Protein AF-A0A1G4MAW6-F1 (afdb_monomer)

Secondary structure (DSSP, 8-state):
----HHHHHHHHHHHTTSHHHH--HHHHHHHHHHTT----HHHHHHHHHHHHHHHHHHHHHHHHHHHHHHHHHHHHHHHHHHHHHHHHS--HHHHHHHHHHHHHHHHHHHHHHHHHHHHHHHHHHHHHHHHHHHHH--SS---HHHHHHHHHHHHHHHHHHHT--

Mean predicted aligned error: 16.01 Å

pLDDT: mean 80.79, std 11.62, range [41.06, 93.38]

Structure (mmCIF, N/CA/C/O backbone):
data_AF-A0A1G4MAW6-F1
#
_entry.id   AF-A0A1G4MAW6-F1
#
loop_
_atom_site.group_PDB
_atom_site.id
_atom_site.type_symbol
_atom_site.label_atom_id
_atom_site.label_alt_id
_atom_site.label_comp_id
_atom_site.label_asym_id
_atom_site.label_entity_id
_atom_site.label_seq_id
_atom_site.pdbx_PDB_ins_code
_atom_site.Cartn_x
_atom_site.Cartn_y
_atom_site.Cartn_z
_atom_site.occupancy
_atom_site.B_iso_or_equiv
_atom_site.auth_seq_id
_atom_site.auth_comp_i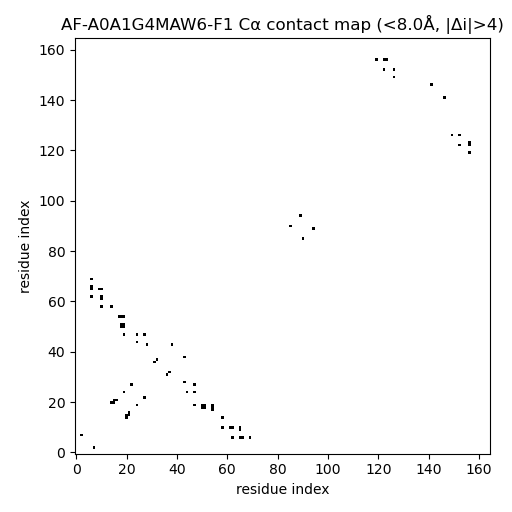d
_atom_site.auth_asym_id
_atom_site.auth_atom_id
_atom_site.pdbx_PDB_model_num
ATOM 1 N N . MET A 1 1 ? -2.781 -17.814 14.168 1.00 44.38 1 MET A N 1
ATOM 2 C CA . MET A 1 1 ? -2.605 -16.405 13.756 1.00 44.38 1 MET A CA 1
ATOM 3 C C . MET A 1 1 ? -1.903 -15.695 14.903 1.00 44.38 1 MET A C 1
ATOM 5 O O . MET A 1 1 ? -2.490 -15.604 15.970 1.00 44.38 1 MET A O 1
ATOM 9 N N . GLN A 1 2 ? -0.628 -15.329 14.758 1.00 45.22 2 GLN A N 1
ATOM 10 C CA . GLN A 1 2 ? 0.082 -14.567 15.793 1.00 45.22 2 GLN A CA 1
ATOM 11 C C . GLN A 1 2 ? -0.428 -13.123 15.746 1.00 45.22 2 GLN A C 1
ATOM 13 O O . GLN A 1 2 ? -0.267 -12.460 14.723 1.00 45.22 2 GLN A O 1
ATOM 18 N N . VAL A 1 3 ? -1.076 -12.660 16.817 1.00 53.09 3 VAL A N 1
ATOM 19 C CA . VAL A 1 3 ? -1.399 -11.237 16.983 1.00 53.09 3 VAL A CA 1
ATOM 20 C C . VAL A 1 3 ? -0.070 -10.495 17.066 1.00 53.09 3 VAL A C 1
ATOM 22 O O . VAL A 1 3 ? 0.792 -10.834 17.875 1.00 53.09 3 VAL A O 1
ATOM 25 N N . VAL A 1 4 ? 0.144 -9.549 16.156 1.00 64.62 4 VAL A N 1
ATOM 26 C CA . VAL A 1 4 ? 1.395 -8.788 16.094 1.00 64.62 4 VAL A CA 1
ATOM 27 C C . VAL A 1 4 ? 1.437 -7.861 17.308 1.00 64.62 4 VAL A C 1
ATOM 29 O O . VAL A 1 4 ? 0.437 -7.210 17.597 1.00 64.62 4 VAL A O 1
ATOM 32 N N . GLN A 1 5 ? 2.574 -7.782 18.012 1.00 76.50 5 GLN A N 1
ATOM 33 C CA . GLN A 1 5 ? 2.730 -7.029 19.273 1.00 76.50 5 GLN A CA 1
ATOM 34 C C . GLN A 1 5 ? 2.079 -5.633 19.256 1.00 76.50 5 GLN A C 1
ATOM 36 O O . GLN A 1 5 ? 1.489 -5.217 20.246 1.00 76.50 5 GLN A O 1
ATOM 41 N N . SER A 1 6 ? 2.134 -4.917 18.130 1.00 77.81 6 SER A N 1
ATOM 42 C CA . SER A 1 6 ? 1.531 -3.587 17.969 1.00 77.81 6 SER A CA 1
ATOM 43 C C . SER A 1 6 ? -0.002 -3.575 18.051 1.00 77.81 6 SER A C 1
ATOM 45 O O . SER A 1 6 ? -0.574 -2.634 18.594 1.00 77.81 6 SER A O 1
ATOM 47 N N . GLU A 1 7 ? -0.671 -4.609 17.532 1.00 82.19 7 GLU A N 1
ATOM 48 C CA . GLU A 1 7 ? -2.131 -4.764 17.614 1.00 82.19 7 GLU A CA 1
ATOM 49 C C . GLU A 1 7 ? -2.559 -5.007 19.064 1.00 82.19 7 GLU A C 1
ATOM 51 O O . GLU A 1 7 ? -3.512 -4.395 19.541 1.00 82.19 7 GLU A O 1
ATOM 56 N N . GLN A 1 8 ? -1.798 -5.840 19.781 1.00 81.88 8 GLN A N 1
ATOM 57 C CA . GLN A 1 8 ? -1.990 -6.102 21.207 1.00 81.88 8 GLN A CA 1
ATOM 58 C C . GLN A 1 8 ? -1.792 -4.841 22.051 1.00 81.88 8 GLN A C 1
ATOM 60 O O . GLN A 1 8 ? -2.664 -4.507 22.842 1.00 81.88 8 GLN A O 1
ATOM 65 N N . ILE A 1 9 ? -0.720 -4.079 21.817 1.00 86.50 9 ILE A N 1
ATOM 66 C CA . ILE A 1 9 ? -0.464 -2.818 22.533 1.00 86.50 9 ILE A CA 1
ATOM 67 C C . ILE A 1 9 ? -1.620 -1.828 22.349 1.00 86.50 9 ILE A C 1
ATOM 69 O O . ILE A 1 9 ? -2.051 -1.194 23.313 1.00 86.50 9 ILE A O 1
ATOM 73 N N . LEU A 1 10 ? -2.132 -1.686 21.122 1.00 85.00 10 LEU A N 1
ATOM 74 C CA . LEU A 1 10 ? -3.239 -0.773 20.849 1.00 85.00 10 LEU A CA 1
ATOM 75 C C . LEU A 1 10 ? -4.539 -1.251 21.507 1.00 85.00 10 LEU A C 1
ATOM 77 O O . LEU A 1 10 ? -5.273 -0.440 22.070 1.00 85.00 10 LEU A O 1
ATOM 81 N N . ASN A 1 11 ? -4.808 -2.555 21.463 1.00 85.75 11 ASN A N 1
ATOM 82 C CA . ASN A 1 11 ? -5.970 -3.142 22.114 1.00 85.75 11 ASN A CA 1
ATOM 83 C C . ASN A 1 11 ? -5.915 -2.964 23.639 1.00 85.75 11 ASN A C 1
ATOM 85 O O . ASN A 1 11 ? -6.890 -2.517 24.241 1.00 85.75 11 ASN A O 1
ATOM 89 N N . ASP A 1 12 ? -4.762 -3.225 24.253 1.00 84.81 12 ASP A N 1
ATOM 90 C CA . ASP A 1 12 ? -4.546 -3.057 25.691 1.00 84.81 12 ASP A CA 1
ATOM 91 C C . ASP A 1 12 ? -4.684 -1.589 26.107 1.00 84.81 12 ASP A C 1
ATOM 93 O O . ASP A 1 12 ? -5.284 -1.277 27.135 1.00 84.81 12 ASP A O 1
ATOM 97 N N . TYR A 1 13 ? -4.160 -0.663 25.298 1.00 87.00 13 TYR A N 1
ATOM 98 C CA . TYR A 1 13 ? -4.301 0.770 25.541 1.00 87.00 13 TYR A CA 1
ATOM 99 C C . TYR A 1 13 ? -5.767 1.216 25.510 1.00 87.00 13 TYR A C 1
ATOM 101 O O . TYR A 1 13 ? -6.210 1.933 26.405 1.00 87.00 13 TYR A O 1
ATOM 109 N N . LEU A 1 14 ? -6.532 0.774 24.509 1.00 84.69 14 LEU A N 1
ATOM 110 C CA . LEU A 1 14 ? -7.943 1.140 24.373 1.00 84.69 14 LEU A CA 1
ATOM 111 C C . LEU A 1 14 ? -8.816 0.493 25.456 1.00 84.69 14 LEU A C 1
ATOM 113 O O . LEU A 1 14 ? -9.742 1.135 25.952 1.00 84.69 14 LEU A O 1
ATOM 117 N N . SER A 1 15 ? -8.491 -0.735 25.866 1.00 84.75 15 SER A N 1
ATOM 118 C CA . SER A 1 15 ? -9.230 -1.471 26.901 1.00 84.75 15 SER A CA 1
ATOM 119 C C . SER A 1 15 ? -9.102 -0.819 28.280 1.00 84.75 15 SER A C 1
ATOM 121 O O . SER A 1 15 ? -10.047 -0.840 29.061 1.00 84.75 15 SER A O 1
ATOM 123 N N . LYS A 1 16 ? -7.982 -0.140 28.568 1.00 86.25 16 LYS A N 1
ATOM 124 C CA . LYS A 1 16 ? -7.799 0.632 29.814 1.00 86.25 16 LYS A CA 1
ATOM 125 C C . LYS A 1 16 ? -8.786 1.791 29.985 1.00 86.25 16 LYS A C 1
ATOM 127 O O . LYS A 1 16 ? -8.930 2.288 31.094 1.00 86.25 16 LYS A O 1
ATOM 132 N N . GLY A 1 17 ? -9.442 2.242 28.914 1.00 83.00 17 GLY A N 1
ATOM 133 C CA . GLY A 1 17 ? -10.466 3.290 28.976 1.00 83.00 17 GLY A CA 1
ATOM 134 C C . GLY A 1 17 ? -11.868 2.784 29.328 1.00 83.00 17 GLY A C 1
ATOM 135 O O . GLY A 1 17 ? -12.792 3.590 29.413 1.00 83.00 17 GLY A O 1
ATOM 136 N N . LEU A 1 18 ? -12.049 1.471 29.485 1.00 87.75 18 LEU A N 1
ATOM 137 C CA . LEU A 1 18 ? -13.344 0.856 29.759 1.00 87.75 18 LEU A CA 1
ATOM 138 C C . LEU A 1 18 ? -13.667 0.881 31.252 1.00 87.75 18 LEU A C 1
ATOM 140 O O . LEU A 1 18 ? -12.784 0.773 32.102 1.00 87.75 18 LEU A O 1
ATOM 144 N N . VAL A 1 19 ? -14.953 1.015 31.574 1.00 82.31 19 VAL A N 1
ATOM 145 C CA . VAL A 1 19 ? -15.420 1.227 32.952 1.00 82.31 19 VAL A CA 1
ATOM 146 C C . VAL A 1 19 ? -15.024 0.047 33.829 1.00 82.31 19 VAL A C 1
ATOM 148 O O . VAL A 1 19 ? -14.465 0.232 34.905 1.00 82.31 19 VAL A O 1
ATOM 151 N N . THR A 1 20 ? -15.209 -1.167 33.326 1.00 83.81 20 THR A N 1
ATOM 152 C CA . THR A 1 20 ? -14.868 -2.405 34.039 1.00 83.81 20 THR A CA 1
ATOM 153 C C . THR A 1 20 ? -13.367 -2.661 34.179 1.00 83.81 20 THR A C 1
ATOM 155 O O . THR A 1 20 ? -12.963 -3.493 34.985 1.00 83.81 20 THR A O 1
ATOM 158 N N . HIS A 1 21 ? -12.528 -1.939 33.430 1.00 82.12 21 HIS A N 1
ATOM 159 C CA . HIS A 1 21 ? -11.069 -1.946 33.599 1.00 82.12 21 HIS A CA 1
ATOM 160 C C . HIS A 1 21 ? -10.574 -0.841 34.540 1.00 82.12 21 HIS A C 1
ATOM 162 O O . HIS A 1 21 ? -9.471 -0.942 35.073 1.00 82.12 21 HIS A O 1
ATOM 168 N N . LEU A 1 22 ? -11.373 0.209 34.736 1.00 85.44 22 LEU A N 1
ATOM 169 C CA . LEU A 1 22 ? -11.064 1.330 35.623 1.00 85.44 22 LEU A CA 1
ATOM 170 C C . LEU A 1 22 ? -11.531 1.090 37.058 1.00 85.44 22 LEU A C 1
ATOM 172 O O . LEU A 1 22 ? -10.901 1.589 37.986 1.00 85.44 22 LEU A O 1
ATOM 176 N N . MET A 1 23 ? -12.632 0.359 37.237 1.00 87.31 23 MET A N 1
ATOM 177 C CA . MET A 1 23 ? -13.198 0.069 38.549 1.00 87.31 23 MET A CA 1
ATOM 178 C C . MET A 1 23 ? -13.737 -1.357 38.629 1.00 87.31 23 MET A 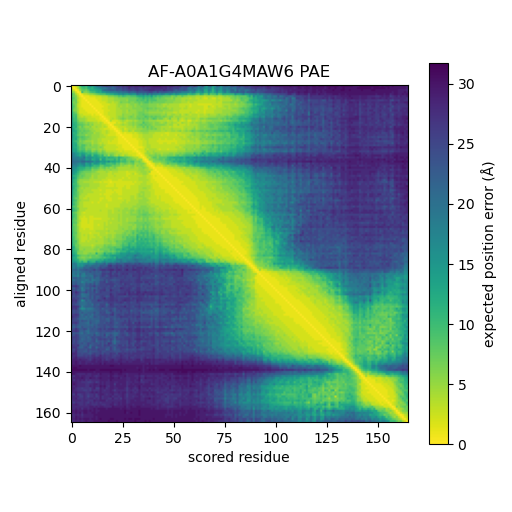C 1
ATOM 180 O O . MET A 1 23 ? -14.482 -1.834 37.767 1.00 87.31 23 MET A O 1
ATOM 184 N N . THR A 1 24 ? -13.382 -2.030 39.714 1.00 88.56 24 THR A N 1
ATOM 185 C CA . THR A 1 24 ? -13.968 -3.308 40.115 1.00 88.56 24 THR A CA 1
ATOM 186 C C . THR A 1 24 ? -15.416 -3.119 40.576 1.00 88.56 24 THR A C 1
ATOM 188 O O . THR A 1 24 ? -15.829 -2.018 40.942 1.00 88.56 24 THR A O 1
ATOM 191 N N . ALA A 1 25 ? -16.193 -4.203 40.628 1.00 86.81 25 ALA A N 1
ATOM 192 C CA . ALA A 1 25 ? -17.583 -4.161 41.095 1.00 86.81 25 ALA A CA 1
ATOM 193 C C . ALA A 1 25 ? -17.727 -3.519 42.491 1.00 86.81 25 ALA A C 1
ATOM 195 O O . ALA A 1 25 ? -18.647 -2.743 42.730 1.00 86.81 25 ALA A O 1
ATOM 196 N N . SER A 1 26 ? -16.777 -3.782 43.399 1.00 86.62 26 SER A N 1
ATOM 197 C CA . SER A 1 26 ? -16.779 -3.193 44.745 1.00 86.62 26 SER A CA 1
ATOM 198 C C . SER A 1 26 ? -16.487 -1.689 44.734 1.00 86.62 26 SER A C 1
ATOM 200 O O . SER A 1 26 ? -17.035 -0.943 45.543 1.00 86.62 26 SER A O 1
ATOM 202 N N . GLU A 1 27 ? -15.626 -1.223 43.830 1.00 89.94 27 GLU A N 1
ATOM 203 C CA . GLU A 1 27 ? -15.333 0.205 43.670 1.00 89.94 27 GLU A CA 1
ATOM 204 C C . GLU A 1 27 ? -16.504 0.944 43.023 1.00 89.94 27 GLU A C 1
ATOM 206 O O . GLU A 1 27 ? -16.809 2.062 43.432 1.00 89.94 27 GLU A O 1
ATOM 211 N N . PHE A 1 28 ? -17.207 0.300 42.090 1.00 88.81 28 PHE A N 1
ATOM 212 C CA . PHE A 1 28 ? -18.440 0.821 41.505 1.00 88.81 28 PHE A CA 1
ATOM 213 C C . PHE A 1 28 ? -19.562 0.950 42.547 1.00 88.81 28 PHE A C 1
ATOM 215 O O . PHE A 1 28 ? -20.189 2.002 42.641 1.00 88.81 28 PHE A O 1
ATOM 222 N N . GLU A 1 29 ? -19.760 -0.070 43.391 1.00 87.69 29 GLU A N 1
ATOM 223 C CA . GLU A 1 29 ? -20.722 -0.032 44.506 1.00 87.69 29 GLU A CA 1
ATOM 224 C C . GLU A 1 29 ? -20.404 1.128 45.466 1.00 87.69 29 GLU A C 1
ATOM 226 O O . GLU A 1 29 ? -21.274 1.937 45.781 1.00 87.69 29 GLU A O 1
ATOM 231 N N . LYS A 1 30 ? -19.133 1.288 45.864 1.00 87.06 30 LYS A N 1
ATOM 232 C CA . LYS A 1 30 ? -18.694 2.413 46.710 1.00 87.06 30 LYS A CA 1
ATOM 233 C C . LYS A 1 30 ? -18.887 3.774 46.040 1.00 87.06 30 LYS A C 1
ATOM 235 O O . LYS A 1 30 ? -19.245 4.737 46.714 1.00 87.06 30 LYS A O 1
ATOM 240 N N . PHE A 1 31 ? -18.631 3.868 44.738 1.00 87.69 31 PHE A N 1
ATOM 241 C CA . PHE A 1 31 ? -18.808 5.098 43.972 1.00 87.69 31 PHE A CA 1
ATOM 242 C C . PHE A 1 31 ? -20.274 5.547 43.956 1.00 87.69 31 PHE A C 1
ATOM 244 O O . PHE A 1 31 ? -20.547 6.720 44.200 1.00 87.69 31 PHE A O 1
ATOM 251 N N . LEU A 1 32 ? -21.212 4.619 43.746 1.00 86.62 32 LEU A N 1
ATOM 252 C CA . LEU A 1 32 ? -22.648 4.908 43.782 1.00 86.62 32 LEU A CA 1
ATOM 253 C C . LEU A 1 32 ? -23.124 5.323 45.179 1.00 86.62 32 LEU A C 1
ATOM 255 O O . LEU A 1 32 ? -23.870 6.294 45.302 1.00 86.62 32 LEU A O 1
ATOM 259 N N . SER A 1 33 ? -22.629 4.663 46.229 1.00 83.75 33 SER A N 1
ATOM 260 C CA . SER A 1 33 ? -22.946 5.032 47.615 1.00 83.75 33 SER A CA 1
ATOM 261 C C . SER A 1 33 ? -22.473 6.445 47.978 1.00 83.75 33 SER A C 1
ATOM 263 O O . SER A 1 33 ? -23.160 7.154 48.708 1.00 83.75 33 SER A O 1
ATOM 265 N N . ASN A 1 34 ? -21.332 6.892 47.440 1.00 85.00 34 ASN A N 1
ATOM 266 C CA . ASN A 1 34 ? -20.824 8.254 47.650 1.00 85.00 34 ASN A CA 1
ATOM 267 C C . ASN A 1 34 ? -21.649 9.335 46.931 1.00 85.00 34 ASN A C 1
ATOM 269 O O . ASN A 1 34 ? -21.525 10.511 47.264 1.00 85.00 34 ASN A O 1
ATOM 273 N N . LEU A 1 35 ? -22.462 8.956 45.942 1.00 85.75 35 LEU A N 1
ATOM 274 C CA . LEU A 1 35 ? -23.348 9.860 45.204 1.00 85.75 35 LEU A CA 1
ATOM 275 C C . LEU A 1 35 ? -24.744 9.975 45.839 1.00 85.75 35 LEU A C 1
ATOM 277 O O . LEU A 1 35 ? -25.627 10.579 45.236 1.00 85.75 35 LEU A O 1
ATOM 281 N N . GLU A 1 36 ? -24.951 9.387 47.024 1.00 78.56 36 GLU A N 1
ATOM 282 C CA . GLU A 1 36 ? -26.247 9.321 47.723 1.00 78.56 36 GLU A CA 1
ATOM 283 C C . GLU A 1 36 ? -27.366 8.670 46.883 1.00 78.56 36 GLU A C 1
ATOM 285 O O . GLU A 1 36 ? -28.559 8.870 47.122 1.00 78.56 36 GLU A O 1
ATOM 290 N N . ILE A 1 37 ? -26.993 7.850 45.896 1.00 77.12 37 ILE A N 1
ATOM 291 C CA . ILE A 1 37 ? -27.940 7.093 45.083 1.00 77.12 37 ILE A CA 1
ATOM 292 C C . ILE A 1 37 ? -28.302 5.820 45.853 1.00 77.12 37 ILE A C 1
ATOM 294 O O . ILE A 1 37 ? -27.538 4.858 45.879 1.00 77.12 37 ILE A O 1
ATOM 298 N N . ASN A 1 38 ? -29.484 5.802 46.470 1.00 72.12 38 ASN A N 1
ATOM 299 C CA . ASN A 1 38 ? -30.026 4.613 47.131 1.00 72.12 38 ASN A CA 1
ATOM 300 C C . ASN A 1 38 ? -30.601 3.636 46.092 1.00 72.12 38 ASN A C 1
ATOM 302 O O . ASN A 1 38 ? -31.810 3.598 45.867 1.00 72.12 38 ASN A O 1
ATOM 306 N N . LEU A 1 39 ? -29.723 2.876 45.439 1.00 77.94 39 LEU A N 1
ATOM 307 C CA . LEU A 1 39 ? -30.083 1.706 44.634 1.00 77.94 39 LEU A CA 1
ATOM 308 C C . LEU A 1 39 ? -30.000 0.438 45.486 1.00 77.94 39 LEU A C 1
ATOM 310 O O . LEU A 1 39 ? -29.160 0.347 46.385 1.00 77.94 39 LEU A O 1
ATOM 314 N N . ASP A 1 40 ? -30.848 -0.545 45.187 1.00 86.38 40 ASP A N 1
ATOM 315 C CA . ASP A 1 40 ? -30.715 -1.867 45.793 1.00 86.38 40 ASP A CA 1
ATOM 316 C C . ASP A 1 40 ? -29.432 -2.550 45.294 1.00 86.38 40 ASP A C 1
ATOM 318 O O . ASP A 1 40 ? -28.945 -2.312 44.184 1.00 86.38 40 ASP A O 1
ATOM 322 N N . ARG A 1 41 ? -28.862 -3.422 46.121 1.00 83.06 41 ARG A N 1
ATOM 323 C CA . ARG A 1 41 ? -27.609 -4.119 45.825 1.00 83.06 41 ARG A CA 1
ATOM 324 C C . ARG A 1 41 ? -27.726 -5.004 44.586 1.00 83.06 41 ARG A C 1
ATOM 326 O O . ARG A 1 41 ? -26.762 -5.148 43.833 1.00 83.06 41 ARG A O 1
ATOM 333 N N . GLU A 1 42 ? -28.907 -5.575 44.375 1.00 87.75 42 GLU A N 1
ATOM 334 C CA . GLU A 1 42 ? -29.227 -6.367 43.190 1.00 87.75 42 GLU A CA 1
ATOM 335 C C . GLU A 1 42 ? -29.188 -5.507 41.917 1.00 87.75 42 GLU A C 1
ATOM 337 O O . GLU A 1 42 ? -28.542 -5.886 40.939 1.00 87.75 42 GLU A O 1
ATOM 342 N N . ASP A 1 43 ? -29.755 -4.298 41.956 1.00 88.12 43 ASP A N 1
ATOM 343 C CA . ASP A 1 43 ? -29.734 -3.356 40.831 1.00 88.12 43 ASP A CA 1
ATOM 344 C C . ASP A 1 43 ? -28.315 -2.878 40.499 1.00 88.12 43 ASP A C 1
ATOM 346 O O . ASP A 1 43 ? -27.943 -2.773 39.325 1.00 88.12 43 ASP A O 1
ATOM 350 N N . ILE A 1 44 ? -27.488 -2.635 41.522 1.00 87.62 44 ILE A N 1
ATOM 351 C CA . ILE A 1 44 ? -26.075 -2.267 41.353 1.00 87.62 44 ILE A CA 1
ATOM 352 C C . ILE A 1 44 ? -25.311 -3.401 40.664 1.00 87.62 44 ILE A C 1
ATOM 354 O O . ILE A 1 44 ? -24.582 -3.161 39.696 1.00 87.62 44 ILE A O 1
ATOM 358 N N . SER A 1 45 ? -25.497 -4.640 41.129 1.00 88.88 45 SER A N 1
ATOM 359 C CA . SER A 1 45 ? -24.829 -5.803 40.544 1.00 88.88 45 SER A CA 1
ATOM 360 C C . SER A 1 45 ? -25.274 -6.044 39.102 1.00 88.88 45 SER A C 1
ATOM 362 O O . SER A 1 45 ? -24.430 -6.288 38.240 1.00 88.88 45 SER A O 1
ATOM 364 N N . ASN A 1 46 ? -26.574 -5.937 38.820 1.00 91.88 46 ASN A N 1
ATOM 365 C CA . ASN A 1 46 ? -27.120 -6.086 37.471 1.00 91.88 46 ASN A CA 1
ATOM 366 C C . ASN A 1 46 ? -26.573 -5.011 36.526 1.00 91.88 46 ASN A C 1
ATOM 368 O O . ASN A 1 46 ? -26.154 -5.315 35.410 1.00 91.88 46 ASN A O 1
ATOM 372 N N . THR A 1 47 ? -26.496 -3.763 36.992 1.00 89.50 47 THR A N 1
ATOM 373 C CA . THR A 1 47 ? -25.937 -2.651 36.212 1.00 89.50 47 THR A CA 1
ATOM 374 C C . THR A 1 47 ? -24.457 -2.869 35.897 1.00 89.50 47 THR A C 1
ATOM 376 O O . THR A 1 47 ? -24.031 -2.646 34.763 1.00 89.50 47 THR A O 1
ATOM 379 N N . TYR A 1 48 ? -23.667 -3.343 36.865 1.00 92.00 48 TYR A N 1
ATOM 380 C CA . TYR A 1 48 ? -22.251 -3.635 36.639 1.00 92.00 48 TYR A CA 1
ATOM 381 C C . TYR A 1 48 ? -22.049 -4.786 35.643 1.00 92.00 48 TYR A C 1
ATOM 383 O O . TYR A 1 48 ? -21.207 -4.683 34.753 1.00 92.00 48 TYR A O 1
ATOM 391 N N . ASN A 1 49 ? -22.860 -5.844 35.728 1.00 92.38 49 ASN A N 1
ATOM 392 C CA . ASN A 1 49 ? -22.811 -6.957 34.777 1.00 92.38 49 ASN A CA 1
ATOM 393 C C . ASN A 1 49 ? -23.146 -6.497 33.348 1.00 92.38 49 ASN A C 1
ATOM 395 O O . ASN A 1 49 ? -22.437 -6.850 32.407 1.00 92.38 49 ASN A O 1
ATOM 399 N N . LEU A 1 50 ? -24.156 -5.634 33.182 1.00 92.31 50 LEU A N 1
ATOM 400 C CA . LEU A 1 50 ? -24.486 -5.034 31.883 1.00 92.31 50 LEU A CA 1
ATOM 401 C C . LEU A 1 50 ?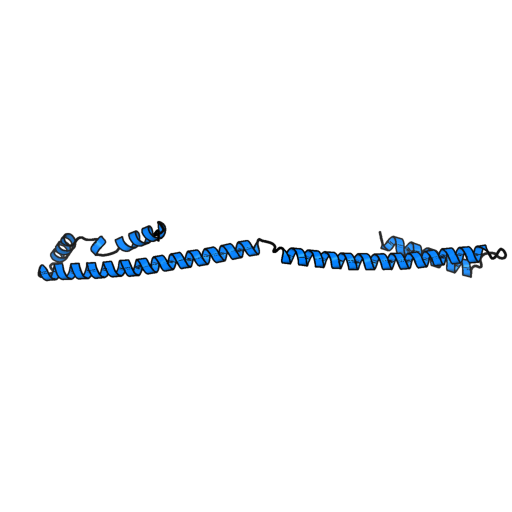 -23.337 -4.178 31.332 1.00 92.31 50 LEU A C 1
ATOM 403 O O . LEU A 1 50 ? -23.057 -4.205 30.131 1.00 92.31 50 LEU A O 1
ATOM 407 N N . LEU A 1 51 ? -22.648 -3.423 32.194 1.00 90.75 51 LEU A N 1
ATOM 408 C CA . LEU A 1 51 ? -21.452 -2.672 31.804 1.00 90.75 51 LEU A CA 1
ATOM 409 C C . LEU A 1 51 ? -20.314 -3.605 31.377 1.00 90.75 51 LEU A C 1
ATOM 411 O O . LEU A 1 51 ? -19.641 -3.315 30.391 1.00 90.75 51 LEU A O 1
ATOM 415 N N . GLN A 1 52 ? -20.134 -4.734 32.062 1.00 92.25 52 GLN A N 1
ATOM 416 C CA . GLN A 1 52 ? -19.118 -5.729 31.727 1.00 92.25 52 GLN A CA 1
ATOM 417 C C . GLN A 1 52 ? -19.381 -6.397 30.377 1.00 92.25 52 GLN A C 1
ATOM 419 O O . GLN A 1 52 ? -18.465 -6.505 29.562 1.00 92.25 52 GLN A O 1
ATOM 424 N N . GLU A 1 53 ? -20.625 -6.787 30.102 1.00 92.75 53 GLU A N 1
ATOM 425 C CA . GLU A 1 53 ? -21.017 -7.323 28.795 1.00 92.75 53 GLU A CA 1
ATOM 426 C C . GLU A 1 53 ? -20.816 -6.290 27.683 1.00 92.75 53 GLU A C 1
ATOM 428 O O . GLU A 1 53 ? -20.284 -6.609 26.614 1.00 92.75 53 GLU A O 1
ATOM 433 N N . ARG A 1 54 ? -21.189 -5.029 27.937 1.00 91.69 54 ARG A N 1
ATOM 434 C CA . ARG A 1 54 ? -20.988 -3.940 26.978 1.00 91.69 54 ARG A CA 1
ATOM 435 C C . ARG A 1 54 ? -19.508 -3.721 26.684 1.00 91.69 54 ARG A C 1
ATOM 437 O O . ARG A 1 54 ? -19.132 -3.615 25.519 1.00 91.69 54 ARG A O 1
ATOM 444 N N . ASP A 1 55 ? -18.682 -3.634 27.719 1.00 91.00 55 ASP A N 1
ATOM 445 C CA . ASP A 1 55 ? -17.240 -3.425 27.594 1.00 91.00 55 ASP A CA 1
ATOM 446 C C . ASP A 1 55 ? -16.575 -4.607 26.873 1.00 91.00 55 ASP A C 1
ATOM 448 O O . ASP A 1 55 ? -15.742 -4.394 25.992 1.00 91.00 55 ASP A O 1
ATOM 452 N N . HIS A 1 56 ? -17.003 -5.842 27.155 1.00 89.62 56 HIS A N 1
ATOM 453 C CA . HIS A 1 56 ? -16.534 -7.033 26.450 1.00 89.62 56 HIS A CA 1
ATOM 454 C C . HIS A 1 56 ? -16.853 -6.976 24.951 1.00 89.62 56 HIS A C 1
ATOM 456 O O . HIS A 1 56 ? -15.958 -7.140 24.121 1.00 89.62 56 HIS A O 1
ATOM 462 N N . LYS A 1 57 ? -18.098 -6.643 24.594 1.00 91.31 57 LYS A N 1
ATOM 463 C CA . LYS A 1 57 ? -18.510 -6.487 23.194 1.00 91.31 57 LYS A CA 1
ATOM 464 C C . LYS A 1 57 ? -17.729 -5.377 22.485 1.00 91.31 57 LYS A C 1
ATOM 466 O O . LYS A 1 57 ? -17.310 -5.543 21.340 1.00 91.31 57 LYS A O 1
ATOM 471 N N . ILE A 1 58 ? -17.487 -4.257 23.170 1.00 89.25 58 ILE A N 1
ATOM 472 C CA . ILE A 1 58 ? -16.657 -3.168 22.642 1.00 89.25 58 ILE A CA 1
ATOM 473 C C . ILE A 1 58 ? -15.232 -3.666 22.376 1.00 89.25 58 ILE A C 1
ATOM 475 O O . ILE A 1 58 ? -14.690 -3.361 21.315 1.00 89.25 58 ILE A O 1
ATOM 479 N N . CYS A 1 59 ? -14.627 -4.434 23.286 1.00 87.88 59 CYS A N 1
ATOM 480 C CA . CYS A 1 59 ? -13.301 -5.018 23.070 1.00 87.88 59 CYS A CA 1
ATOM 481 C C . CYS A 1 59 ? -13.256 -5.906 21.823 1.00 87.88 59 CYS A C 1
ATOM 483 O O . CYS A 1 59 ? -12.349 -5.749 21.006 1.00 87.88 59 CYS A O 1
ATOM 485 N N . GLU A 1 60 ? -14.231 -6.796 21.637 1.00 88.19 60 GLU A N 1
ATOM 486 C CA . GLU A 1 60 ? -14.285 -7.675 20.461 1.00 88.19 60 GLU A CA 1
ATOM 487 C C . GLU A 1 60 ? -14.413 -6.881 19.152 1.00 88.19 60 GLU A C 1
ATOM 489 O O . GLU A 1 60 ? -13.635 -7.079 18.213 1.00 88.19 60 GLU A O 1
ATOM 494 N N . GLU A 1 61 ? -15.338 -5.918 19.103 1.00 89.00 61 GLU A N 1
ATOM 495 C CA . GLU A 1 61 ? -15.530 -5.053 17.935 1.00 89.00 61 GLU A CA 1
ATOM 496 C C . GLU A 1 61 ? -14.278 -4.214 17.633 1.00 89.00 61 GLU A C 1
ATOM 498 O O . 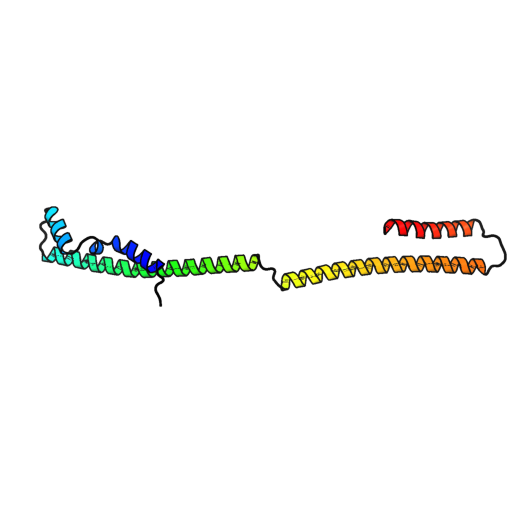GLU A 1 61 ? -13.894 -4.025 16.473 1.00 89.00 61 GLU A O 1
ATOM 503 N N . LYS A 1 62 ? -13.613 -3.697 18.672 1.00 87.12 62 LYS A N 1
ATOM 504 C CA . LYS A 1 62 ? -12.381 -2.913 18.529 1.00 87.12 62 LYS A CA 1
ATOM 505 C C . LYS A 1 62 ? -11.236 -3.772 18.029 1.00 87.12 62 LYS A C 1
ATOM 507 O O . LYS A 1 62 ? -10.544 -3.331 17.113 1.00 87.12 62 LYS A O 1
ATOM 512 N N . LEU A 1 63 ? -11.060 -4.976 18.565 1.00 87.00 63 LEU A N 1
ATOM 513 C CA . LEU A 1 63 ? -10.008 -5.892 18.142 1.00 87.00 63 LEU A CA 1
ATOM 514 C C . LEU A 1 63 ? -10.122 -6.201 16.647 1.00 87.00 63 LEU A C 1
ATOM 516 O O . LEU A 1 63 ? -9.128 -6.097 15.928 1.00 87.00 63 LEU A O 1
ATOM 520 N N . HIS A 1 64 ? -11.335 -6.482 16.163 1.00 87.00 64 HIS A N 1
ATOM 521 C CA . HIS A 1 64 ? -11.578 -6.702 14.737 1.00 87.00 64 HIS A CA 1
ATOM 522 C C . HIS A 1 64 ? -11.164 -5.486 13.897 1.00 87.00 64 HIS A C 1
ATOM 524 O O . HIS A 1 64 ? -10.398 -5.604 12.942 1.00 87.00 64 HIS A O 1
ATOM 530 N N . ARG A 1 65 ? -11.602 -4.284 14.290 1.00 88.81 65 ARG A N 1
ATOM 531 C CA . ARG A 1 65 ? -11.273 -3.043 13.568 1.00 88.81 65 ARG A CA 1
ATOM 532 C C . ARG A 1 65 ? -9.780 -2.716 13.594 1.00 88.81 65 ARG A C 1
ATOM 534 O O . ARG A 1 65 ? -9.256 -2.188 12.616 1.00 88.81 65 ARG A O 1
ATOM 541 N N . ILE A 1 66 ? -9.095 -3.011 14.698 1.00 88.19 66 ILE A N 1
ATOM 542 C CA . ILE A 1 66 ? -7.641 -2.859 14.821 1.00 88.19 66 ILE A CA 1
ATOM 543 C C . ILE A 1 66 ? -6.949 -3.797 13.831 1.00 88.19 66 ILE A C 1
ATOM 545 O O . ILE A 1 66 ? -6.100 -3.348 13.062 1.00 88.19 66 ILE A O 1
ATOM 549 N N . GLN A 1 67 ? -7.343 -5.069 13.792 1.00 87.69 67 GLN A N 1
ATOM 550 C CA . GLN A 1 67 ? -6.776 -6.046 12.863 1.00 87.69 67 GLN A CA 1
ATOM 551 C C . GLN A 1 67 ? -6.989 -5.632 11.403 1.00 87.69 67 GLN A C 1
ATOM 553 O O . GLN A 1 67 ? -6.033 -5.620 10.627 1.00 87.69 67 GLN A O 1
ATOM 558 N N . GLU A 1 68 ? -8.202 -5.216 11.034 1.00 88.81 68 GLU A N 1
ATOM 559 C CA . GLU A 1 68 ? -8.499 -4.703 9.690 1.00 88.81 68 GLU A CA 1
ATOM 560 C C . GLU A 1 68 ? -7.644 -3.483 9.336 1.00 88.81 68 GLU A C 1
ATOM 562 O O . GLU A 1 68 ? -7.092 -3.399 8.235 1.00 88.81 68 GLU A O 1
ATOM 567 N N . PHE A 1 69 ? -7.494 -2.544 10.274 1.00 88.31 69 PHE A N 1
ATOM 568 C CA . PHE A 1 69 ? -6.660 -1.363 10.086 1.00 88.31 69 PHE A CA 1
ATOM 569 C C . PHE A 1 69 ? -5.199 -1.740 9.821 1.00 88.31 69 PHE A C 1
ATOM 571 O O . PHE A 1 69 ? -4.610 -1.265 8.849 1.00 88.31 69 PHE A O 1
ATOM 578 N N . PHE A 1 70 ? -4.610 -2.618 10.636 1.00 87.81 70 PHE A N 1
ATOM 579 C CA . PHE A 1 70 ? -3.222 -3.043 10.451 1.00 87.81 70 PHE A CA 1
ATOM 580 C C . PHE A 1 70 ? -3.029 -3.836 9.158 1.00 87.81 70 PHE A C 1
ATOM 582 O O . PHE A 1 70 ? -2.043 -3.614 8.454 1.00 87.81 70 PHE A O 1
ATOM 589 N N . GLN A 1 71 ? -3.966 -4.714 8.795 1.00 88.62 71 GLN A N 1
ATOM 590 C CA . GLN A 1 71 ? -3.921 -5.436 7.522 1.00 88.62 71 GLN A CA 1
ATOM 591 C C . GLN A 1 71 ? -3.974 -4.479 6.328 1.00 88.62 71 GLN A C 1
ATOM 593 O O . GLN A 1 71 ? -3.161 -4.592 5.407 1.00 88.62 71 GLN A O 1
ATOM 598 N N . ARG A 1 72 ? -4.887 -3.501 6.356 1.00 90.62 72 ARG A N 1
ATOM 599 C CA . ARG A 1 72 ? -5.005 -2.484 5.307 1.00 90.62 72 ARG A CA 1
ATOM 600 C C . ARG A 1 72 ? -3.731 -1.651 5.195 1.00 90.62 72 ARG A C 1
ATOM 602 O O . ARG A 1 72 ? -3.220 -1.489 4.091 1.00 90.62 72 ARG A O 1
ATOM 609 N N . THR A 1 73 ? -3.202 -1.169 6.315 1.00 89.81 73 THR A N 1
ATOM 610 C CA . THR A 1 73 ? -1.979 -0.357 6.347 1.00 89.81 73 THR A CA 1
ATOM 611 C C . THR A 1 73 ? -0.772 -1.141 5.837 1.00 89.81 73 THR A C 1
ATOM 613 O O . THR A 1 73 ? -0.035 -0.635 4.996 1.00 89.81 73 TH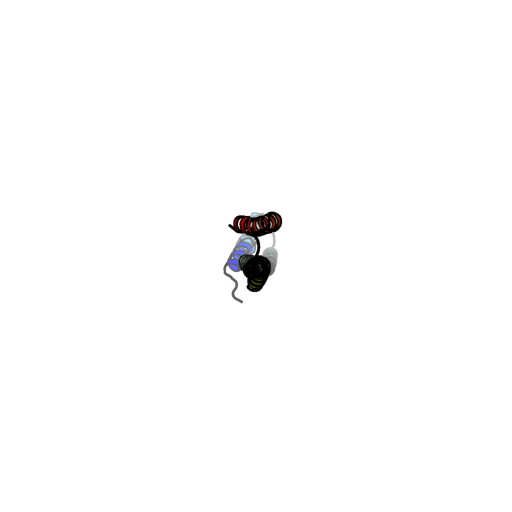R A O 1
ATOM 616 N N . ARG A 1 74 ? -0.600 -2.406 6.252 1.00 89.06 74 ARG A N 1
ATOM 617 C CA . ARG A 1 74 ? 0.471 -3.276 5.732 1.00 89.06 74 ARG A CA 1
ATOM 618 C C . ARG A 1 74 ? 0.355 -3.481 4.226 1.00 89.06 74 ARG A C 1
ATOM 620 O O . ARG A 1 74 ? 1.362 -3.423 3.532 1.00 89.06 74 ARG A O 1
ATOM 627 N N . ARG A 1 75 ? -0.859 -3.698 3.713 1.00 89.81 75 ARG A N 1
ATOM 628 C CA . ARG A 1 75 ? -1.093 -3.854 2.273 1.00 89.81 75 ARG A CA 1
ATOM 629 C C . ARG A 1 75 ? -0.744 -2.584 1.498 1.00 89.81 75 ARG A C 1
ATOM 631 O O . ARG A 1 75 ? -0.087 -2.683 0.470 1.00 89.81 75 ARG A O 1
ATOM 638 N N . ILE A 1 76 ? -1.172 -1.418 1.982 1.00 89.81 76 ILE A N 1
ATOM 639 C CA . ILE A 1 76 ? -0.866 -0.126 1.348 1.00 89.81 76 ILE A CA 1
ATOM 640 C C . ILE A 1 76 ? 0.645 0.102 1.334 1.00 89.81 76 ILE A C 1
ATOM 642 O O . ILE A 1 76 ? 1.209 0.289 0.265 1.00 89.81 76 ILE A O 1
ATOM 646 N N . SER A 1 77 ? 1.302 -0.027 2.487 1.00 87.81 77 SER A N 1
ATOM 647 C CA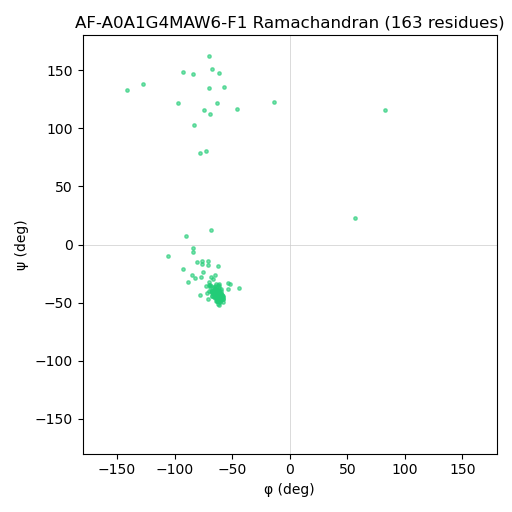 . SER A 1 77 ? 2.749 0.165 2.602 1.00 87.81 77 SER A CA 1
ATOM 648 C C . SER A 1 77 ? 3.538 -0.806 1.718 1.00 87.81 77 SER A C 1
ATOM 650 O O . SER A 1 77 ? 4.514 -0.402 1.093 1.00 87.81 77 SER A O 1
ATOM 652 N N . ARG A 1 78 ? 3.098 -2.068 1.602 1.00 89.31 78 ARG A N 1
ATOM 653 C CA . ARG A 1 78 ? 3.721 -3.035 0.689 1.00 89.31 78 ARG A CA 1
ATOM 654 C C . ARG A 1 78 ? 3.584 -2.606 -0.769 1.00 89.31 78 ARG A C 1
ATOM 656 O O . ARG A 1 78 ? 4.567 -2.637 -1.493 1.00 89.31 78 ARG A O 1
ATOM 663 N N . ASN A 1 79 ? 2.388 -2.198 -1.184 1.00 88.44 79 ASN A N 1
ATOM 664 C CA . ASN A 1 79 ? 2.143 -1.756 -2.555 1.00 88.44 79 ASN A CA 1
ATOM 665 C C . ASN A 1 79 ? 2.929 -0.482 -2.896 1.00 88.44 79 ASN A C 1
ATOM 667 O O . ASN A 1 79 ? 3.440 -0.364 -4.003 1.00 88.44 79 ASN A O 1
ATOM 671 N N . GLU A 1 80 ? 3.029 0.463 -1.960 1.00 83.75 80 GLU A N 1
ATOM 672 C CA . GLU A 1 80 ? 3.847 1.670 -2.123 1.00 83.75 80 GLU A CA 1
ATOM 673 C C . GLU A 1 80 ? 5.327 1.313 -2.260 1.00 83.75 80 GLU A C 1
ATOM 675 O O . GLU A 1 80 ? 5.996 1.812 -3.160 1.00 83.75 80 GLU A O 1
ATOM 680 N N . PHE A 1 81 ? 5.826 0.402 -1.422 1.00 83.19 81 PHE A N 1
ATOM 681 C CA . PHE A 1 81 ? 7.205 -0.068 -1.508 1.00 83.19 81 PHE A CA 1
ATOM 682 C C . PHE A 1 81 ? 7.489 -0.796 -2.829 1.00 83.19 81 PHE A C 1
ATOM 684 O O . PHE A 1 81 ? 8.488 -0.511 -3.479 1.00 83.19 81 PHE A O 1
ATOM 691 N N . GLU A 1 82 ? 6.596 -1.693 -3.258 1.00 83.75 82 GLU A N 1
ATOM 692 C CA . GLU A 1 82 ? 6.691 -2.376 -4.555 1.00 83.75 82 GLU A CA 1
ATOM 693 C C . GLU A 1 82 ? 6.683 -1.368 -5.716 1.00 83.75 82 GLU A C 1
ATOM 695 O O . GLU A 1 82 ? 7.473 -1.506 -6.646 1.00 83.75 82 GLU A O 1
ATOM 700 N N . ALA A 1 83 ? 5.840 -0.333 -5.656 1.00 83.06 83 ALA A N 1
ATOM 701 C CA . ALA A 1 83 ? 5.777 0.704 -6.682 1.00 83.06 83 ALA A CA 1
ATOM 702 C C . ALA A 1 83 ? 7.065 1.537 -6.750 1.00 83.06 83 ALA A C 1
ATOM 704 O O . ALA A 1 83 ? 7.582 1.746 -7.843 1.00 83.06 83 ALA A O 1
ATOM 705 N N . ILE A 1 84 ? 7.606 1.963 -5.602 1.00 78.00 84 ILE A N 1
ATOM 706 C CA . ILE A 1 84 ? 8.888 2.684 -5.534 1.00 78.00 84 ILE A CA 1
ATOM 707 C C . ILE A 1 84 ? 10.013 1.803 -6.080 1.00 78.00 84 ILE A C 1
ATOM 709 O O . ILE A 1 84 ? 10.797 2.243 -6.915 1.00 78.00 84 ILE A O 1
ATOM 713 N N . GLN A 1 85 ? 10.062 0.535 -5.669 1.00 75.44 85 GLN A N 1
ATOM 714 C CA . GLN A 1 85 ? 11.085 -0.396 -6.133 1.00 75.44 85 GLN A CA 1
ATOM 715 C C . GLN A 1 85 ? 11.015 -0.611 -7.651 1.00 75.44 85 GLN A C 1
ATOM 717 O O . GLN A 1 85 ? 12.056 -0.685 -8.302 1.00 75.44 85 GLN A O 1
ATOM 722 N N . LEU A 1 86 ? 9.812 -0.714 -8.221 1.00 79.44 86 LEU A N 1
ATOM 723 C CA . LEU A 1 86 ? 9.604 -0.847 -9.665 1.00 79.44 86 LEU A CA 1
ATOM 724 C C . LEU A 1 86 ? 9.932 0.435 -10.438 1.00 79.44 86 LEU A C 1
ATOM 726 O O . LEU A 1 86 ? 10.379 0.344 -11.577 1.00 79.44 86 LEU A O 1
ATOM 730 N N . ASP A 1 87 ? 9.724 1.609 -9.843 1.00 75.88 87 ASP A N 1
ATOM 7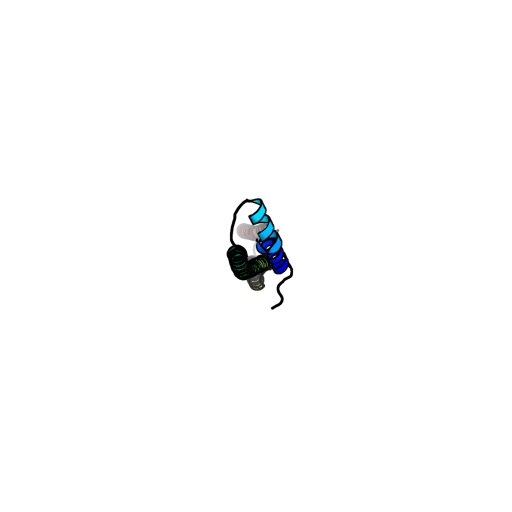31 C CA . ASP A 1 87 ? 10.080 2.893 -10.457 1.00 75.88 87 ASP A CA 1
ATOM 732 C C . ASP A 1 87 ? 11.603 3.099 -10.492 1.00 75.88 87 ASP A C 1
ATOM 734 O O . ASP A 1 87 ? 12.170 3.495 -11.511 1.00 75.88 87 ASP A O 1
ATOM 738 N N . GLU A 1 88 ? 12.289 2.734 -9.406 1.00 67.94 88 GLU A N 1
ATOM 739 C CA . GLU A 1 88 ? 13.750 2.814 -9.302 1.00 67.94 88 GLU A CA 1
ATOM 740 C C . GLU A 1 88 ? 14.479 1.701 -10.075 1.00 67.94 88 GLU A C 1
ATOM 742 O O . GLU A 1 88 ? 15.685 1.797 -10.318 1.00 67.94 88 GLU A O 1
ATOM 747 N N . THR A 1 89 ? 13.776 0.646 -10.502 1.00 69.62 89 THR A N 1
ATOM 748 C CA . THR A 1 89 ? 14.365 -0.423 -11.316 1.00 69.62 89 THR A CA 1
ATOM 749 C C . THR A 1 89 ? 14.089 -0.222 -12.803 1.00 69.62 89 THR A C 1
ATOM 751 O O . THR A 1 89 ? 12.959 -0.193 -13.285 1.00 69.62 89 THR A O 1
ATOM 754 N N . ILE A 1 90 ? 15.163 -0.142 -13.592 1.00 64.94 90 ILE A N 1
ATOM 755 C CA . ILE A 1 90 ? 15.052 -0.168 -15.051 1.00 64.94 90 ILE A CA 1
ATOM 756 C C . ILE A 1 90 ? 14.620 -1.577 -15.464 1.00 64.94 90 ILE A C 1
ATOM 758 O O . ILE A 1 90 ? 15.381 -2.535 -15.331 1.00 64.94 90 ILE A O 1
ATOM 762 N N . SER A 1 91 ? 13.399 -1.704 -15.991 1.00 73.12 91 SER A N 1
ATOM 763 C CA . SER A 1 91 ? 12.942 -2.950 -16.611 1.00 73.12 91 SER A CA 1
ATOM 764 C C . SER A 1 91 ? 13.890 -3.358 -17.742 1.00 73.12 91 SER A C 1
ATOM 766 O O . SER A 1 91 ? 14.249 -2.535 -18.590 1.00 73.12 91 SER A O 1
ATOM 768 N N . MET A 1 92 ? 14.238 -4.647 -17.794 1.00 73.50 92 MET A N 1
ATOM 769 C CA . MET A 1 92 ? 15.021 -5.237 -18.886 1.00 73.50 92 MET A CA 1
ATOM 770 C C . MET A 1 92 ? 14.402 -4.912 -20.253 1.00 73.50 92 MET A C 1
ATOM 772 O O . MET A 1 92 ? 15.120 -4.683 -21.218 1.00 73.50 92 MET A O 1
ATOM 776 N N . GLU A 1 93 ? 13.074 -4.820 -20.327 1.00 77.75 93 GLU A N 1
ATOM 777 C CA . GLU A 1 93 ? 12.351 -4.444 -21.542 1.00 77.75 93 GLU A CA 1
ATOM 778 C C . GLU A 1 93 ? 12.650 -3.000 -21.971 1.00 77.75 93 GLU A C 1
ATOM 780 O O . GLU A 1 93 ? 12.936 -2.750 -23.140 1.00 77.75 93 GLU A O 1
ATOM 785 N N . ARG A 1 94 ? 12.672 -2.047 -21.025 1.00 76.25 94 ARG A N 1
ATOM 786 C CA . ARG A 1 94 ? 13.062 -0.655 -21.315 1.00 76.25 94 ARG A CA 1
ATOM 787 C C . ARG A 1 94 ? 14.512 -0.581 -21.780 1.00 76.25 94 ARG A C 1
ATOM 789 O O . ARG A 1 94 ? 14.789 0.120 -22.746 1.00 76.25 94 ARG A O 1
ATOM 796 N N . LEU A 1 95 ? 15.412 -1.328 -21.139 1.00 78.19 95 LEU A N 1
ATOM 797 C CA . LEU A 1 95 ? 16.818 -1.393 -21.537 1.00 78.19 95 LEU A CA 1
ATOM 798 C C . LEU A 1 95 ? 16.981 -1.957 -22.955 1.00 78.19 95 LEU A C 1
ATOM 800 O O . LEU A 1 95 ? 17.678 -1.362 -23.771 1.00 78.19 95 LEU A O 1
ATOM 804 N N . VAL A 1 96 ? 16.318 -3.073 -23.262 1.00 83.94 96 VAL A N 1
ATOM 805 C CA . VAL A 1 96 ? 16.351 -3.703 -24.589 1.00 83.94 96 VAL A CA 1
ATOM 806 C C . VAL A 1 96 ? 15.802 -2.754 -25.652 1.00 83.94 96 VAL A C 1
ATOM 808 O O . VAL A 1 96 ? 16.443 -2.571 -26.683 1.00 83.94 96 VAL A O 1
ATOM 811 N N . ASN A 1 97 ? 14.678 -2.085 -25.389 1.00 83.94 97 ASN A N 1
ATOM 812 C CA . ASN A 1 97 ? 14.107 -1.111 -26.320 1.00 83.94 97 ASN A CA 1
ATOM 813 C C . ASN A 1 97 ? 15.042 0.086 -26.550 1.00 83.94 97 ASN A C 1
ATOM 815 O O . ASN A 1 97 ? 15.214 0.517 -27.688 1.00 83.94 97 ASN A O 1
ATOM 819 N N . SER A 1 98 ? 15.694 0.595 -25.500 1.00 84.81 98 SER A N 1
ATOM 820 C CA . SER A 1 98 ? 16.703 1.651 -25.634 1.00 84.81 98 SER A CA 1
ATOM 821 C C . SER A 1 98 ? 17.932 1.194 -26.424 1.00 84.81 98 SER A C 1
ATOM 823 O O . SER A 1 98 ? 18.448 1.968 -27.225 1.00 84.81 98 SER A O 1
ATOM 825 N N . LEU A 1 99 ? 18.382 -0.052 -26.248 1.00 86.12 99 LEU A N 1
ATOM 826 C CA . LEU A 1 99 ? 19.488 -0.622 -27.024 1.00 86.12 99 LEU A CA 1
ATOM 827 C C . LEU A 1 99 ? 19.118 -0.810 -28.500 1.00 86.12 99 LEU A C 1
ATOM 829 O O . LEU A 1 99 ? 19.929 -0.496 -29.366 1.00 86.12 99 LEU A O 1
ATOM 833 N N . TYR A 1 100 ? 17.897 -1.258 -28.804 1.00 90.06 100 TYR A N 1
ATOM 834 C CA . TYR A 1 100 ? 17.410 -1.330 -30.185 1.00 90.06 100 TYR A CA 1
ATOM 835 C C . TYR A 1 100 ? 17.330 0.051 -30.836 1.00 90.06 100 TYR A C 1
ATOM 837 O O . TYR A 1 100 ? 17.790 0.211 -31.962 1.00 90.06 100 TYR A O 1
ATOM 845 N N . ALA A 1 101 ? 16.808 1.053 -30.123 1.00 88.56 101 ALA A N 1
ATOM 846 C CA . ALA A 1 101 ? 16.762 2.425 -30.621 1.00 88.56 101 ALA A CA 1
ATOM 847 C C . ALA A 1 101 ? 18.172 2.988 -30.870 1.00 88.56 101 ALA A C 1
ATOM 849 O O . ALA A 1 101 ? 18.408 3.618 -31.895 1.00 88.56 101 ALA A O 1
ATOM 850 N N . ALA A 1 102 ? 19.123 2.719 -29.969 1.00 86.44 102 ALA A N 1
ATOM 851 C CA . ALA A 1 102 ? 20.517 3.113 -30.158 1.00 86.44 102 ALA A CA 1
ATOM 852 C C . ALA A 1 102 ? 21.148 2.428 -31.382 1.00 86.44 102 ALA A C 1
ATOM 854 O O . ALA A 1 102 ? 21.795 3.096 -32.182 1.00 86.44 102 ALA A O 1
ATOM 855 N N . ASN A 1 103 ? 20.916 1.124 -31.565 1.00 89.88 103 ASN A N 1
ATOM 856 C CA . ASN A 1 103 ? 21.389 0.396 -32.745 1.00 89.88 103 ASN A CA 1
ATOM 857 C C . ASN A 1 103 ? 20.797 0.949 -34.040 1.00 89.88 103 ASN A C 1
ATOM 859 O O . ASN A 1 103 ? 21.535 1.118 -35.000 1.00 89.88 103 ASN A O 1
ATOM 863 N N . GLN A 1 104 ? 19.510 1.298 -34.061 1.00 91.56 104 GLN A N 1
ATOM 864 C CA . GLN A 1 104 ? 18.899 1.903 -35.243 1.00 91.56 104 GLN A CA 1
ATOM 865 C C . GLN A 1 104 ? 19.573 3.234 -35.609 1.00 91.56 104 GLN A C 1
ATOM 867 O O . GLN A 1 104 ? 19.878 3.463 -36.775 1.00 91.56 104 GLN A O 1
ATOM 872 N N . VAL A 1 105 ? 19.860 4.086 -34.620 1.00 91.19 105 VAL A N 1
ATOM 873 C CA . VAL A 1 105 ? 20.587 5.345 -34.850 1.00 91.19 105 VAL A CA 1
ATOM 874 C C . VAL A 1 105 ? 21.993 5.077 -35.396 1.00 91.19 105 VAL A C 1
ATOM 876 O O . VAL A 1 105 ? 22.435 5.768 -36.313 1.00 91.19 105 VAL A O 1
ATOM 879 N N . PHE A 1 106 ? 22.694 4.066 -34.875 1.00 89.06 106 PHE A N 1
ATOM 880 C CA . PHE A 1 106 ? 24.000 3.680 -35.411 1.00 89.06 106 PHE A CA 1
ATOM 881 C C . PHE A 1 106 ? 23.912 3.149 -36.841 1.00 89.06 106 PHE A C 1
ATOM 883 O O . PHE A 1 106 ? 24.736 3.531 -37.665 1.00 89.06 106 PHE A O 1
ATOM 890 N N . ASP A 1 107 ? 22.922 2.319 -37.160 1.00 93.38 107 ASP A N 1
ATOM 891 C CA . ASP A 1 107 ? 22.731 1.778 -38.507 1.00 93.38 107 ASP A CA 1
ATOM 892 C C . ASP A 1 107 ? 22.397 2.883 -39.520 1.00 93.38 107 ASP A C 1
ATOM 894 O O . ASP A 1 107 ? 22.908 2.874 -40.644 1.00 93.38 107 ASP A O 1
ATOM 898 N N . GLU A 1 108 ? 21.578 3.862 -39.125 1.00 91.62 108 GLU A N 1
ATOM 899 C CA . GLU A 1 108 ? 21.271 5.046 -39.934 1.00 91.62 108 GLU A CA 1
ATOM 900 C C . GLU A 1 108 ? 22.536 5.868 -40.213 1.00 91.62 108 GLU A C 1
ATOM 902 O O . GLU A 1 108 ? 22.803 6.231 -41.362 1.00 91.62 108 GLU A O 1
ATOM 907 N N . GLU A 1 109 ? 23.361 6.097 -39.191 1.00 91.00 109 GLU A N 1
ATOM 908 C CA . GLU A 1 109 ? 24.596 6.866 -39.328 1.00 91.00 109 GLU A CA 1
ATOM 909 C C . GLU A 1 109 ? 25.667 6.118 -40.137 1.00 91.00 109 GLU A C 1
ATOM 911 O O . GLU A 1 109 ? 26.322 6.706 -40.997 1.00 91.00 109 GLU A O 1
ATOM 916 N N . ILE A 1 110 ? 25.805 4.804 -39.941 1.00 91.56 110 ILE A N 1
ATOM 917 C CA . ILE A 1 110 ? 26.677 3.952 -40.760 1.00 91.56 110 ILE A CA 1
ATOM 918 C C . ILE A 1 110 ? 26.227 3.996 -42.221 1.00 91.56 110 ILE A C 1
ATOM 920 O O . ILE A 1 110 ? 27.060 4.146 -43.110 1.00 91.56 110 ILE A O 1
ATOM 924 N N . SER A 1 111 ? 24.921 3.919 -42.481 1.00 91.88 111 SER A N 1
ATOM 925 C CA . SER A 1 111 ? 24.377 3.984 -43.843 1.00 91.88 111 SER A CA 1
ATOM 926 C C . SER A 1 111 ? 24.629 5.343 -44.502 1.00 91.88 111 SER A C 1
ATOM 928 O O . SER A 1 111 ? 24.920 5.413 -45.702 1.00 91.88 111 SER A O 1
ATOM 930 N N . ARG A 1 112 ? 24.550 6.433 -43.725 1.00 91.25 112 ARG A N 1
ATOM 931 C CA . ARG A 1 112 ? 24.907 7.782 -44.179 1.00 91.25 112 ARG A CA 1
ATOM 932 C C . ARG A 1 112 ? 26.387 7.855 -44.554 1.00 91.25 112 ARG A C 1
ATOM 934 O O . ARG A 1 112 ? 26.704 8.256 -45.673 1.00 91.25 112 ARG A O 1
ATOM 941 N N . LEU A 1 113 ? 27.272 7.408 -43.664 1.00 88.62 113 LEU A N 1
ATOM 942 C CA . LEU A 1 113 ? 28.719 7.399 -43.895 1.00 88.62 113 LEU A CA 1
ATOM 943 C C . LEU A 1 113 ? 29.109 6.515 -45.087 1.00 88.62 113 L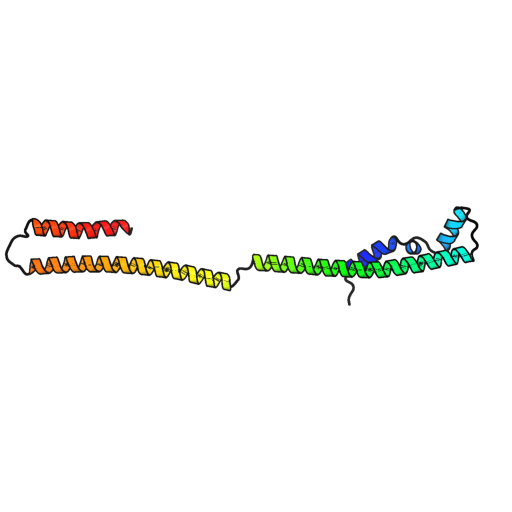EU A C 1
ATOM 945 O O . LEU A 1 113 ? 29.927 6.921 -45.909 1.00 88.62 113 LEU A O 1
ATOM 949 N N . ASP A 1 114 ? 28.501 5.337 -45.233 1.00 92.19 114 ASP A N 1
ATOM 950 C CA . ASP A 1 114 ? 28.748 4.445 -46.372 1.00 92.19 114 ASP A CA 1
ATOM 951 C C . ASP A 1 114 ? 28.333 5.100 -47.699 1.00 92.19 114 ASP A C 1
ATOM 953 O O . ASP A 1 114 ? 29.060 5.053 -48.696 1.00 92.19 114 ASP A O 1
ATOM 957 N N . SER A 1 115 ? 27.203 5.813 -47.695 1.00 90.88 115 SER A N 1
ATOM 958 C CA . SER A 1 115 ? 26.750 6.590 -48.852 1.00 90.88 115 SER A CA 1
ATOM 959 C C . SER A 1 115 ? 27.739 7.704 -49.214 1.00 90.88 115 SER A C 1
ATOM 961 O O . SER A 1 115 ? 28.061 7.884 -50.392 1.00 90.88 115 SER A O 1
ATOM 963 N N . GLU A 1 116 ? 28.265 8.425 -48.223 1.00 88.75 116 GLU A N 1
ATOM 964 C CA . GLU A 1 116 ? 29.274 9.473 -48.422 1.00 88.75 116 GLU A CA 1
ATOM 965 C C . GLU A 1 116 ? 30.588 8.908 -48.975 1.00 88.75 116 GLU A C 1
ATOM 967 O O . GLU A 1 116 ? 31.128 9.428 -49.959 1.00 88.75 116 GLU A O 1
ATOM 972 N N . ILE A 1 117 ? 31.064 7.792 -48.416 1.00 88.00 117 ILE A N 1
ATOM 973 C CA . ILE A 1 117 ? 32.257 7.083 -48.892 1.00 88.00 117 ILE A CA 1
ATOM 974 C C . ILE A 1 117 ? 32.075 6.648 -50.345 1.00 88.00 117 ILE A C 1
ATOM 976 O O . ILE A 1 117 ? 32.976 6.840 -51.166 1.00 88.00 117 ILE A O 1
ATOM 980 N N . LYS A 1 118 ? 30.911 6.092 -50.696 1.00 91.19 118 LYS A N 1
ATOM 981 C CA . LYS A 1 118 ? 30.625 5.650 -52.062 1.00 91.19 118 LYS A CA 1
ATOM 982 C C . LYS A 1 118 ? 30.685 6.809 -53.055 1.00 91.19 118 LYS A C 1
ATOM 984 O O . LYS A 1 118 ? 31.365 6.692 -54.076 1.00 91.19 118 LYS A O 1
ATOM 989 N N . VAL A 1 119 ? 30.051 7.939 -52.735 1.00 89.31 119 VAL A N 1
ATOM 990 C CA . VAL A 1 119 ? 30.104 9.154 -53.566 1.00 89.31 119 VAL A CA 1
ATOM 991 C C . VAL A 1 119 ? 31.549 9.623 -53.746 1.00 89.31 119 VAL A C 1
ATOM 993 O O . VAL A 1 119 ? 31.968 9.953 -54.859 1.00 89.31 119 VAL A O 1
ATOM 996 N N . GLN A 1 120 ? 32.343 9.613 -52.676 1.00 84.25 120 GLN A N 1
ATOM 997 C CA . GLN A 1 120 ? 33.736 10.042 -52.741 1.00 84.25 120 GLN A CA 1
ATOM 998 C C . GLN A 1 120 ? 34.614 9.081 -53.557 1.00 84.25 120 GLN A C 1
ATOM 1000 O O . GLN A 1 120 ? 35.507 9.513 -54.299 1.00 84.25 120 GLN A O 1
ATOM 1005 N N . ASN A 1 121 ? 34.341 7.780 -53.483 1.00 88.31 121 ASN A N 1
ATOM 1006 C CA . ASN A 1 121 ? 35.040 6.770 -54.267 1.00 88.31 121 ASN A CA 1
ATOM 1007 C C . ASN A 1 121 ? 34.708 6.879 -55.768 1.00 88.31 121 ASN A C 1
ATOM 1009 O O . ASN A 1 121 ? 35.602 6.806 -56.615 1.00 88.31 121 ASN A O 1
ATOM 1013 N N . GLU A 1 122 ? 33.446 7.145 -56.117 1.00 89.12 122 GLU A N 1
ATOM 1014 C CA . GLU A 1 122 ? 33.022 7.410 -57.499 1.00 89.12 122 GLU A CA 1
ATOM 1015 C C . GLU A 1 122 ? 33.706 8.661 -58.070 1.00 89.12 122 GLU A C 1
ATOM 1017 O O . GLU A 1 122 ? 34.228 8.633 -59.191 1.00 89.12 122 GLU A O 1
ATOM 1022 N N . ARG A 1 123 ? 33.789 9.745 -57.285 1.00 82.44 123 ARG A N 1
ATOM 1023 C CA . ARG A 1 123 ? 34.521 10.967 -57.665 1.00 82.44 123 ARG A CA 1
ATOM 1024 C C . ARG A 1 123 ? 36.005 10.693 -57.898 1.00 82.44 123 ARG A C 1
ATOM 1026 O O . ARG A 1 123 ? 36.552 11.121 -58.917 1.00 82.44 123 ARG A O 1
ATOM 1033 N N . SER A 1 124 ? 36.637 9.943 -56.999 1.00 79.00 124 SER A N 1
ATOM 1034 C CA . SER A 1 124 ? 38.052 9.572 -57.105 1.00 79.00 124 SER A CA 1
ATOM 1035 C C . SER A 1 124 ? 38.313 8.699 -58.335 1.00 79.00 124 SER A C 1
ATOM 1037 O O . SER A 1 124 ? 39.221 8.979 -59.117 1.00 79.00 124 SER A O 1
ATOM 1039 N N . THR A 1 125 ? 37.458 7.709 -58.590 1.00 86.00 125 THR A N 1
ATOM 1040 C CA . THR A 1 125 ? 37.534 6.849 -59.782 1.00 86.00 125 THR A CA 1
ATOM 1041 C C . THR A 1 125 ? 37.320 7.655 -61.071 1.00 86.00 125 THR A C 1
ATOM 1043 O O . THR A 1 125 ? 38.033 7.469 -62.062 1.00 86.00 125 THR A O 1
ATOM 1046 N N . SER A 1 126 ? 36.391 8.618 -61.067 1.00 82.00 126 SER A N 1
ATOM 1047 C CA . SER A 1 126 ? 36.170 9.550 -62.184 1.00 82.00 126 SER A CA 1
ATOM 1048 C C . SER A 1 126 ? 37.379 10.454 -62.450 1.00 82.00 126 SER A C 1
ATOM 1050 O O . SER A 1 126 ? 37.652 10.818 -63.596 1.00 82.00 126 SER A O 1
ATOM 1052 N N . LEU A 1 127 ? 38.113 10.844 -61.407 1.00 81.56 127 LEU A N 1
ATOM 1053 C CA . LEU A 1 127 ? 39.345 11.614 -61.549 1.00 81.56 127 LEU A CA 1
ATOM 1054 C C . LEU A 1 127 ? 40.472 10.752 -62.127 1.00 81.56 127 LEU A C 1
ATOM 1056 O O . LEU A 1 127 ? 41.129 11.172 -63.076 1.00 81.56 127 LEU A O 1
ATOM 1060 N N . VAL A 1 128 ? 40.665 9.541 -61.598 1.00 83.00 128 VAL A N 1
ATOM 1061 C CA . VAL A 1 128 ? 41.697 8.606 -62.072 1.00 83.00 128 VAL A CA 1
ATOM 1062 C C . VAL A 1 128 ? 41.476 8.247 -63.540 1.00 83.00 128 VAL A C 1
ATOM 1064 O O . VAL A 1 128 ? 42.420 8.326 -64.326 1.00 83.00 128 VAL A O 1
ATOM 1067 N N . SER A 1 129 ? 40.241 7.919 -63.928 1.00 84.44 129 SER A N 1
ATOM 1068 C CA . SER A 1 129 ? 39.890 7.632 -65.326 1.00 84.44 129 SER A CA 1
ATOM 1069 C C . SER A 1 129 ? 40.123 8.834 -66.243 1.00 84.44 129 SER A C 1
ATOM 1071 O O . SER A 1 129 ? 40.711 8.668 -67.307 1.00 84.44 129 SER A O 1
ATOM 1073 N N . PHE A 1 130 ? 39.761 10.049 -65.812 1.00 81.12 130 PHE A N 1
ATOM 1074 C CA . PHE A 1 130 ? 40.058 11.277 -66.556 1.00 81.12 130 PHE A CA 1
ATOM 1075 C C . PHE A 1 130 ? 41.569 11.514 -66.719 1.00 81.12 130 PHE A C 1
ATOM 1077 O O . PHE A 1 130 ? 42.017 11.934 -67.782 1.00 81.12 130 PHE A O 1
ATOM 1084 N N . LEU A 1 131 ? 42.379 11.254 -65.691 1.00 78.75 131 LEU A N 1
ATOM 1085 C CA . LEU A 1 131 ? 43.836 11.381 -65.794 1.00 78.75 131 LEU A CA 1
ATOM 1086 C C . LEU A 1 131 ? 44.431 10.347 -66.760 1.00 78.75 131 LEU A C 1
ATOM 1088 O O . LEU A 1 131 ? 45.290 10.705 -67.560 1.00 78.75 131 LEU A O 1
ATOM 1092 N N . HIS A 1 132 ? 43.954 9.100 -66.725 1.00 80.94 132 HIS A N 1
ATOM 1093 C CA . HIS A 1 132 ? 44.433 8.038 -67.617 1.00 80.94 132 HIS A CA 1
ATOM 1094 C C . HIS A 1 132 ? 44.047 8.296 -69.078 1.00 80.94 132 HIS A C 1
ATOM 1096 O O . HIS A 1 132 ? 44.912 8.216 -69.946 1.00 80.94 132 HIS A O 1
ATOM 1102 N N . SER A 1 133 ? 42.802 8.701 -69.356 1.00 74.81 133 SER A N 1
ATOM 1103 C CA . SER A 1 133 ? 42.361 8.998 -70.726 1.00 74.81 133 SER A CA 1
ATOM 1104 C C . SER A 1 133 ? 43.154 10.143 -71.362 1.00 74.81 133 SER A C 1
ATOM 1106 O O . SER A 1 133 ? 43.457 10.102 -72.546 1.00 74.81 133 SER A O 1
ATOM 1108 N N . ASN A 1 134 ? 43.531 11.156 -70.574 1.00 67.75 134 ASN A N 1
ATOM 1109 C CA . ASN A 1 134 ? 44.356 12.265 -71.062 1.00 67.75 134 ASN A CA 1
ATOM 1110 C C . ASN A 1 134 ? 45.862 11.927 -71.119 1.00 67.75 134 ASN A C 1
ATOM 1112 O O . ASN A 1 134 ? 46.616 12.664 -71.744 1.00 67.75 134 ASN A O 1
ATOM 1116 N N . ALA A 1 135 ? 46.322 10.853 -70.466 1.00 65.81 135 ALA A N 1
ATOM 1117 C CA . ALA A 1 135 ? 47.715 10.399 -70.533 1.00 65.81 135 ALA A CA 1
ATOM 1118 C C . ALA A 1 135 ? 47.989 9.494 -71.752 1.00 65.81 135 ALA A C 1
ATOM 1120 O O . ALA A 1 135 ? 49.126 9.426 -72.227 1.00 65.81 135 ALA A O 1
ATOM 1121 N N . GLU A 1 136 ? 46.965 8.801 -72.258 1.00 63.25 136 GLU A N 1
ATOM 1122 C CA . GLU A 1 136 ? 47.050 7.962 -73.462 1.00 63.25 136 GLU A CA 1
ATOM 1123 C C . GLU A 1 136 ? 47.037 8.784 -74.764 1.00 63.25 136 GLU A C 1
ATOM 1125 O O . GLU A 1 136 ? 47.689 8.394 -75.738 1.00 63.25 136 GLU A O 1
ATOM 1130 N N . ASP A 1 137 ? 46.418 9.970 -74.759 1.00 59.06 137 ASP A N 1
ATOM 1131 C CA . ASP A 1 137 ? 46.531 10.973 -75.827 1.00 59.06 137 ASP A CA 1
ATOM 1132 C C . ASP A 1 137 ? 47.920 11.649 -75.789 1.00 59.06 137 ASP A C 1
ATOM 1134 O O . ASP A 1 137 ? 48.118 12.750 -75.283 1.00 59.06 137 ASP A O 1
ATOM 1138 N N . LYS A 1 138 ? 48.939 10.981 -76.347 1.00 56.28 138 LYS A N 1
ATOM 1139 C CA . LYS A 1 138 ? 50.342 11.461 -76.419 1.00 56.28 138 LYS A CA 1
ATOM 1140 C C . LYS A 1 138 ? 50.580 12.669 -77.338 1.00 56.28 138 LYS A C 1
ATOM 1142 O O . LYS A 1 138 ? 51.725 13.011 -77.639 1.00 56.28 138 LYS A O 1
ATOM 1147 N N . THR A 1 139 ? 49.528 13.336 -77.780 1.00 53.91 139 THR A N 1
ATOM 1148 C CA . THR A 1 139 ? 49.602 14.580 -78.539 1.00 53.91 139 THR A CA 1
ATOM 1149 C C . THR A 1 139 ? 48.728 15.614 -77.855 1.00 53.91 139 THR A C 1
ATOM 1151 O O . THR A 1 139 ? 47.606 15.317 -77.471 1.00 53.91 139 THR A O 1
ATOM 1154 N N . THR A 1 140 ? 49.245 16.838 -77.777 1.00 51.09 140 THR A N 1
ATOM 1155 C CA . THR A 1 140 ? 48.657 18.062 -77.208 1.00 51.09 140 THR A CA 1
ATOM 1156 C C . THR A 1 140 ? 48.755 18.269 -75.691 1.00 51.09 140 THR A C 1
ATOM 1158 O O . THR A 1 140 ? 48.169 17.577 -74.873 1.00 51.09 140 THR A O 1
ATOM 1161 N N . SER A 1 141 ? 49.493 19.334 -75.352 1.00 57.69 141 SER A N 1
ATOM 1162 C CA . SER A 1 141 ? 49.202 20.286 -74.275 1.00 57.69 141 SER A CA 1
ATOM 1163 C C . SER A 1 141 ? 47.770 20.157 -73.744 1.00 57.69 141 SER A C 1
ATOM 1165 O O . SER A 1 141 ? 46.822 20.318 -74.512 1.00 57.69 141 SER A O 1
ATOM 1167 N N . PHE A 1 142 ? 47.629 19.906 -72.435 1.00 61.00 142 PHE A N 1
ATOM 1168 C CA . PHE A 1 142 ? 46.349 20.016 -71.735 1.00 61.00 142 PHE A CA 1
ATOM 1169 C C . PHE A 1 142 ? 45.680 21.327 -72.148 1.00 61.00 142 PHE A C 1
ATOM 1171 O O . PHE A 1 142 ? 46.212 22.408 -71.884 1.00 61.00 142 PHE A O 1
ATOM 1178 N N . SER A 1 143 ? 44.519 21.246 -72.796 1.00 69.19 143 SER A N 1
ATOM 1179 C CA . SER A 1 143 ? 43.772 22.455 -73.116 1.00 69.19 143 SER A CA 1
ATOM 1180 C C . SER A 1 143 ? 43.397 23.170 -71.818 1.00 69.19 143 SER A C 1
ATOM 1182 O O . SER A 1 143 ? 43.124 22.543 -70.789 1.00 69.19 143 SER A O 1
ATOM 1184 N N . PHE A 1 144 ? 43.336 24.500 -71.859 1.00 66.81 144 PHE A N 1
ATOM 1185 C CA . PHE A 1 144 ? 42.919 25.304 -70.710 1.00 66.81 144 PHE A CA 1
ATOM 1186 C C . PHE A 1 144 ? 41.548 24.862 -70.157 1.00 66.81 144 PHE A C 1
ATOM 1188 O O . PHE A 1 144 ? 41.330 24.867 -68.946 1.00 66.81 144 PHE A O 1
ATOM 1195 N N . ALA A 1 145 ? 40.649 24.391 -71.029 1.00 73.56 145 ALA A N 1
ATOM 1196 C CA . ALA A 1 145 ? 39.362 23.820 -70.642 1.00 73.56 145 ALA A CA 1
ATOM 1197 C C . ALA A 1 145 ? 39.511 22.514 -69.836 1.00 73.56 145 ALA A C 1
ATOM 1199 O O . ALA A 1 145 ? 38.896 22.381 -68.779 1.00 73.56 145 ALA A O 1
ATOM 1200 N N . GLN A 1 146 ? 40.365 21.579 -70.269 1.00 71.69 146 GLN A N 1
ATOM 1201 C CA . GLN A 1 146 ? 40.643 20.341 -69.525 1.00 71.69 146 GLN A CA 1
ATOM 1202 C C . GLN A 1 146 ? 41.315 20.622 -68.176 1.00 71.69 146 GLN A C 1
ATOM 1204 O O . GLN A 1 146 ? 40.979 19.987 -67.178 1.00 71.69 146 GLN A O 1
ATOM 1209 N N . LEU A 1 147 ? 42.218 21.605 -68.123 1.00 72.81 147 LEU A N 1
ATOM 1210 C CA . LEU A 1 147 ? 42.908 22.006 -66.896 1.00 72.81 147 LEU A CA 1
ATOM 1211 C C . LEU A 1 147 ? 41.947 22.682 -65.901 1.00 72.81 147 LEU A C 1
ATOM 1213 O O . LEU A 1 147 ? 42.002 22.417 -64.703 1.00 72.81 147 LEU A O 1
ATOM 1217 N N . THR A 1 148 ? 40.987 23.465 -66.401 1.00 77.38 148 THR A N 1
ATOM 1218 C CA . THR A 1 148 ? 39.906 24.051 -65.590 1.00 77.38 148 THR A CA 1
ATOM 1219 C C . THR A 1 148 ? 38.969 22.973 -65.034 1.00 77.38 148 THR A C 1
ATOM 1221 O O . THR A 1 148 ? 38.593 23.025 -63.863 1.00 77.38 148 THR A O 1
ATOM 1224 N N . ILE A 1 149 ? 38.619 21.963 -65.841 1.00 80.44 149 ILE A N 1
ATOM 1225 C CA . ILE A 1 149 ? 37.805 20.819 -65.398 1.00 80.44 149 ILE A CA 1
ATOM 1226 C C . ILE A 1 149 ? 38.545 20.009 -64.324 1.00 80.44 149 ILE A C 1
ATOM 1228 O O . ILE A 1 149 ? 37.937 19.630 -63.324 1.00 80.44 149 ILE A O 1
ATOM 1232 N N . LEU A 1 150 ? 39.851 19.785 -64.493 1.00 76.94 150 LEU A N 1
ATOM 1233 C CA . LEU A 1 150 ? 40.682 19.073 -63.523 1.00 76.94 150 LEU A CA 1
ATOM 1234 C C . LEU A 1 150 ? 40.756 19.814 -62.183 1.00 76.94 150 LEU A C 1
ATOM 1236 O O . LEU A 1 150 ? 40.505 19.216 -61.139 1.00 76.94 150 LEU A O 1
ATOM 1240 N N . LEU A 1 151 ? 41.036 21.121 -62.214 1.00 77.75 151 LEU A N 1
ATOM 1241 C CA . LEU A 1 151 ? 41.085 21.959 -61.014 1.00 77.75 151 LEU A CA 1
ATOM 1242 C C . LEU A 1 151 ? 39.735 22.004 -60.295 1.00 77.75 151 LEU A C 1
ATOM 1244 O O . LEU A 1 151 ? 39.700 21.957 -59.068 1.00 77.75 151 LEU A O 1
ATOM 1248 N N . LYS A 1 152 ? 38.622 22.033 -61.038 1.00 80.38 152 LYS A N 1
ATOM 1249 C CA . LYS A 1 152 ? 37.280 21.954 -60.453 1.00 80.38 152 LYS A CA 1
ATOM 1250 C C . LYS A 1 152 ? 37.047 20.607 -59.762 1.00 80.38 152 LYS A C 1
ATOM 1252 O O . LYS A 1 152 ? 36.674 20.596 -58.597 1.00 80.38 152 LYS A O 1
ATOM 1257 N N . LYS A 1 153 ? 37.365 19.485 -60.421 1.00 78.50 153 LYS A N 1
ATOM 1258 C CA . LYS A 1 153 ? 37.254 18.145 -59.814 1.00 78.50 153 LYS A CA 1
ATOM 1259 C C . LYS A 1 153 ? 38.132 17.989 -58.564 1.00 78.50 153 LYS A C 1
ATOM 1261 O O . LYS A 1 153 ? 37.686 17.397 -57.590 1.00 78.50 153 LYS A O 1
ATOM 1266 N N . MET A 1 154 ? 39.355 18.524 -58.572 1.00 77.25 154 MET A N 1
ATOM 1267 C CA . MET A 1 154 ? 40.249 18.502 -57.404 1.00 77.25 154 MET A CA 1
ATOM 1268 C C . MET A 1 154 ? 39.728 19.375 -56.256 1.00 77.25 154 MET A C 1
ATOM 1270 O O . MET A 1 154 ? 39.793 18.963 -55.100 1.00 77.25 154 MET A O 1
ATOM 1274 N N . LYS A 1 155 ? 39.175 20.555 -56.562 1.00 77.75 155 LYS A N 1
ATOM 1275 C CA . LYS A 1 155 ? 38.562 21.442 -55.567 1.00 77.75 155 LYS A CA 1
ATOM 1276 C C . LYS A 1 155 ? 37.335 20.800 -54.912 1.00 77.75 155 LYS A C 1
ATOM 1278 O O . LYS A 1 155 ? 37.232 20.825 -53.691 1.00 77.75 155 LYS A O 1
ATOM 1283 N N . ASP A 1 156 ? 36.463 20.182 -55.705 1.00 75.69 156 ASP A N 1
ATOM 1284 C CA . ASP A 1 156 ? 35.244 19.524 -55.216 1.00 75.69 156 ASP A CA 1
ATOM 1285 C C . ASP A 1 156 ? 35.560 18.314 -54.305 1.00 75.69 15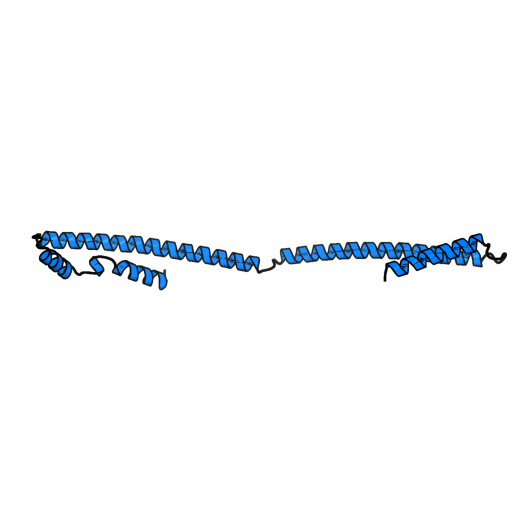6 ASP A C 1
ATOM 1287 O O . ASP A 1 156 ? 34.774 17.972 -53.424 1.00 75.69 156 ASP A O 1
ATOM 1291 N N . ILE A 1 157 ? 36.726 17.679 -54.484 1.00 72.19 157 ILE A N 1
ATOM 1292 C CA . ILE A 1 157 ? 37.240 16.622 -53.595 1.00 72.19 157 ILE A CA 1
ATOM 1293 C C . ILE A 1 157 ? 37.837 17.224 -52.314 1.00 72.19 157 ILE A C 1
ATOM 1295 O O . ILE A 1 157 ? 37.570 16.710 -51.232 1.00 72.19 157 ILE A O 1
ATOM 1299 N N . GLY A 1 158 ? 38.616 18.308 -52.424 1.00 64.75 158 GLY A N 1
ATOM 1300 C CA . GLY A 1 158 ? 39.284 18.954 -51.289 1.00 64.75 158 GLY A CA 1
ATOM 1301 C C . GLY A 1 158 ? 38.331 19.615 -50.288 1.00 64.75 158 GLY A C 1
ATOM 1302 O O . GLY A 1 158 ? 38.527 19.471 -49.088 1.00 64.75 158 GLY A O 1
ATOM 1303 N N . GLN A 1 159 ? 37.264 20.269 -50.759 1.00 62.94 159 GLN A N 1
ATOM 1304 C CA . GLN A 1 159 ? 36.278 20.918 -49.877 1.00 62.94 159 GLN A CA 1
ATOM 1305 C C . GLN A 1 159 ? 35.451 19.909 -49.060 1.00 62.94 159 GLN A C 1
ATOM 1307 O O . GLN A 1 159 ? 35.053 20.204 -47.943 1.00 62.94 159 GLN A O 1
ATOM 1312 N N . SER A 1 160 ? 35.254 18.692 -49.574 1.00 55.06 160 SER A N 1
ATOM 1313 C CA . SER A 1 160 ? 34.515 17.635 -48.871 1.00 55.06 160 SER A CA 1
ATOM 1314 C C . SER A 1 160 ? 35.315 16.970 -47.740 1.00 55.06 160 SER A C 1
ATOM 1316 O O . SER A 1 160 ? 34.723 16.288 -46.914 1.00 55.06 160 SER A O 1
ATOM 1318 N N . VAL A 1 161 ? 36.645 17.128 -47.706 1.00 53.59 161 VAL A N 1
ATOM 1319 C CA . VAL A 1 161 ? 37.510 16.586 -46.637 1.00 53.59 161 VAL A CA 1
ATOM 1320 C C . VAL A 1 161 ? 37.528 17.514 -45.413 1.00 53.59 161 VAL A C 1
ATOM 1322 O O . VAL A 1 161 ? 37.657 17.036 -44.290 1.00 53.59 161 VAL A O 1
ATOM 1325 N N . GLU A 1 162 ? 37.337 18.822 -45.616 1.00 52.41 162 GLU A N 1
ATOM 1326 C CA . GLU A 1 162 ? 37.219 19.814 -44.535 1.00 52.41 162 GLU A CA 1
ATOM 1327 C C . GLU A 1 162 ? 35.860 19.773 -43.813 1.00 52.41 162 GLU A C 1
ATOM 1329 O O . GLU A 1 162 ? 35.793 20.167 -42.658 1.00 52.41 162 GLU A O 1
ATOM 1334 N N . GLU A 1 163 ? 34.790 19.265 -44.439 1.00 47.09 163 GLU A N 1
ATOM 1335 C CA . GLU A 1 163 ? 33.455 19.148 -43.814 1.00 47.09 163 GLU A CA 1
ATOM 1336 C C . GLU A 1 163 ? 33.272 17.873 -42.958 1.00 47.09 163 GLU A C 1
ATOM 1338 O O . GLU A 1 163 ? 32.257 17.729 -42.281 1.00 47.09 163 GLU A O 1
ATOM 1343 N N . ILE A 1 164 ? 34.249 16.954 -42.973 1.00 45.06 164 ILE A N 1
ATOM 1344 C CA . ILE A 1 164 ? 34.235 15.678 -42.224 1.00 45.06 164 ILE A CA 1
ATOM 1345 C C . ILE A 1 164 ? 35.193 15.711 -41.003 1.00 45.06 164 ILE A C 1
ATOM 1347 O O . ILE A 1 164 ? 35.150 14.806 -40.169 1.00 45.06 164 ILE A O 1
ATOM 1351 N N . SER A 1 165 ? 36.046 16.742 -40.869 1.00 41.06 165 SER A N 1
ATOM 1352 C CA . SER A 1 165 ? 36.964 16.944 -39.721 1.00 41.06 165 SER A CA 1
ATOM 1353 C C . SER A 1 165 ? 36.393 17.902 -38.679 1.00 41.06 165 SER A C 1
ATOM 1355 O O . SER A 1 165 ? 36.666 17.676 -37.479 1.00 41.06 165 SER A O 1
#

Sequence (165 aa):
MQVVQSEQILNDYLSKGLVTHLMTASEFEKFLSNLEINLDREDISNTYNLLQERDHKICEEKLHRIQEFFQRTRRISRNEFEAIQLDETISMERLVNSLYAANQVFDEEISRLDSEIKVQNERSTSLVSFLHSNAEDKTTSFSFAQLTILLKKMKDIGQSVEEIS

Solvent-accessible surface area (backbone atoms only — not comparable to full-atom values): 9399 Å² total; per-residue (Å²): 133,84,80,52,70,68,58,51,52,52,46,55,60,58,48,58,75,31,68,68,66,69,37,52,72,70,52,49,53,51,53,41,57,74,67,73,53,89,66,56,71,66,59,53,52,51,52,51,52,54,47,42,55,51,47,50,53,49,50,54,57,48,49,53,52,49,52,52,49,53,52,51,50,52,52,52,54,48,52,52,49,53,50,52,53,56,70,76,42,84,49,68,66,60,52,51,52,52,51,51,54,51,49,51,54,50,53,53,51,52,53,51,50,50,51,54,50,50,55,51,49,52,52,50,51,54,49,52,52,54,53,51,62,60,62,70,48,86,67,74,79,80,47,70,68,58,51,51,52,49,52,48,56,52,47,64,54,55,59,58,56,66,78,74,109

Organism: Lachancea fermentati (NCBI:txid4955)

Foldseek 3Di:
DDDDVVLVVVLVVVLCPAPCNVDPLVRQVVVCVVVVNPDDPVVSVVVVVVSVVVSVVVSVVSSVVSVVVVVVVVVVVVVVVVVVVVVPDDPPVNVVVVVVVVVVVVVVVVVVVVVVVVVLVVLVVVLVVLVVVVVVPPDDDQPPVNVVVNVVSVVVNVVSVVVVD

Radius of gyration: 48.4 Å; Cα contacts (8 Å, |Δi|>4): 41; chains: 1; bounding box: 81×42×126 Å